Protein AF-A0A382BBK4-F1 (afdb_monomer)

Nearest PDB structures (foldseek):
  7rye-assembly1_X  TM=3.129E-01  e=9.972E+00  Salmonella enterica subsp. enterica serovar Typhimurium

Solvent-accessible surface area (backbone atoms only — not comparable to full-atom values): 6449 Å² total; per-residue (Å²): 143,84,85,86,85,84,90,88,81,86,85,77,73,83,71,76,74,76,75,78,68,91,64,95,55,94,79,79,86,85,86,85,82,79,89,79,85,81,61,59,67,55,49,48,25,51,55,74,44,69,64,53,45,71,78,24,82,89,69,55,69,53,64,89,66,26,52,71,77,52,99,54,35,20,34,30,53,92,49,51,87,51,47,68,38,41,78,68,68,76,43,86,132

Secondary structure (DSSP, 8-state):
--------------------------------PPPS---HHHHEE-TT-HHHHHH-TTTPPPTTTS-BSSSS-EE-GGGGGGHHHHHTTS---

Foldseek 3Di:
DDDDDDDDDDDDPPPPPPPPDPPVDPDDDDDDDDPDDDPVCLAKPQQPDPVQC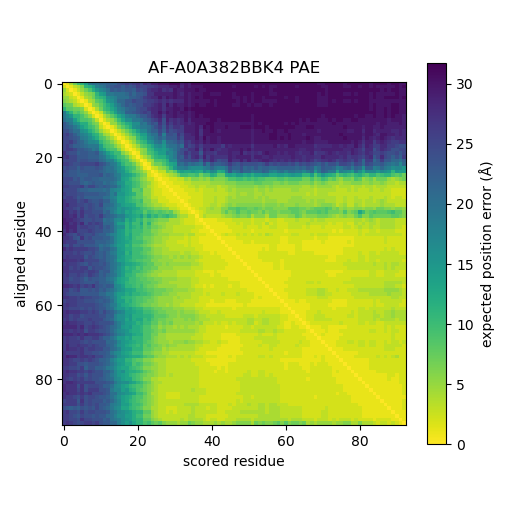VVCVPRHDHPVQFDDLDPGITGHNVCVVCVVCSVVVVDDD

Radius of gyration: 25.36 Å; Cα contacts (8 Å, |Δi|>4): 64; chains: 1; bounding box: 38×27×89 Å

Organism: NCBI:txid408172

Sequence (93 aa):
VGAQIPNMLFGIPKRRSFRWSSIDSDRIVVLVKLNGGNDGLNTIVPFQETQYYQQRPTLALTADETPKLTDTAAMHPAMTPLLPYYEQQKMSI

pLDDT: mean 84.58, std 17.82, range [42.31, 98.0]

Structure (mmCIF, N/CA/C/O backbone):
data_AF-A0A382BBK4-F1
#
_entry.id   AF-A0A382BBK4-F1
#
loop_
_atom_site.group_PDB
_atom_site.id
_atom_site.type_symbol
_atom_site.label_atom_id
_atom_site.label_alt_id
_atom_site.label_comp_id
_atom_site.label_asym_id
_atom_site.label_entity_id
_atom_site.label_seq_id
_atom_site.pdbx_PDB_ins_code
_atom_site.Cartn_x
_atom_site.Cartn_y
_atom_site.Cartn_z
_atom_site.occupancy
_atom_site.B_iso_or_equiv
_atom_site.auth_seq_id
_atom_site.auth_comp_id
_atom_site.auth_asym_id
_atom_site.auth_atom_id
_atom_site.pdbx_PDB_model_num
ATOM 1 N N . VAL A 1 1 ? 8.874 14.391 -73.234 1.00 42.31 1 VAL A N 1
ATOM 2 C CA . VAL A 1 1 ? 8.355 13.260 -72.433 1.00 42.31 1 VAL A CA 1
ATOM 3 C C . VAL A 1 1 ? 8.404 13.683 -70.979 1.00 42.31 1 VAL A C 1
ATOM 5 O O . VAL A 1 1 ? 9.452 13.617 -70.357 1.00 42.31 1 VAL A O 1
ATOM 8 N N . GLY A 1 2 ? 7.314 14.276 -70.504 1.00 50.94 2 GLY A N 1
ATOM 9 C CA . GLY A 1 2 ? 7.145 14.712 -69.125 1.00 50.94 2 GLY A CA 1
ATOM 10 C C . GLY A 1 2 ? 5.936 13.986 -68.562 1.00 50.94 2 GLY A C 1
ATOM 11 O O . GLY A 1 2 ? 4.898 13.944 -69.216 1.00 50.94 2 GLY A O 1
ATOM 12 N N . ALA A 1 3 ? 6.087 13.394 -67.386 1.00 47.75 3 ALA A N 1
ATOM 13 C CA . ALA A 1 3 ? 4.979 12.831 -66.637 1.00 47.75 3 ALA A CA 1
ATOM 14 C C . ALA A 1 3 ? 5.009 13.444 -65.234 1.00 47.75 3 ALA A C 1
ATOM 16 O O . ALA A 1 3 ? 5.811 13.060 -64.388 1.00 47.75 3 ALA A O 1
ATOM 17 N N . GLN A 1 4 ? 4.157 14.447 -65.028 1.00 57.56 4 GLN A N 1
ATOM 18 C CA . GLN A 1 4 ? 3.642 14.823 -63.713 1.00 57.56 4 GLN A CA 1
ATOM 19 C C . GLN A 1 4 ? 2.380 14.006 -63.450 1.00 57.56 4 GLN A C 1
ATOM 21 O O . GLN A 1 4 ? 1.543 13.968 -64.344 1.00 57.56 4 GLN A O 1
ATOM 26 N N . ILE A 1 5 ? 2.185 13.489 -62.230 1.00 56.53 5 ILE A N 1
ATOM 27 C CA . ILE A 1 5 ? 0.864 13.349 -61.579 1.00 56.53 5 ILE A CA 1
ATOM 28 C C . ILE A 1 5 ? 1.079 13.356 -60.030 1.00 56.53 5 ILE A C 1
ATOM 30 O O . ILE A 1 5 ? 2.179 13.018 -59.596 1.00 56.53 5 ILE A O 1
ATOM 34 N N . PRO A 1 6 ? 0.100 13.698 -59.163 1.00 43.25 6 PRO A N 1
ATOM 35 C CA . PRO A 1 6 ? -0.308 15.054 -58.773 1.00 43.25 6 PRO A CA 1
ATOM 36 C C . PRO A 1 6 ? -0.379 15.260 -57.235 1.00 43.25 6 PRO A C 1
ATOM 38 O O . PRO A 1 6 ? -0.269 14.331 -56.438 1.00 43.25 6 PRO A O 1
ATOM 41 N N . ASN A 1 7 ? -0.649 16.501 -56.821 1.00 50.94 7 ASN A N 1
ATOM 42 C CA . ASN A 1 7 ? -1.054 16.849 -55.457 1.00 50.94 7 ASN A CA 1
ATOM 43 C C . ASN A 1 7 ? -2.527 16.460 -55.188 1.00 50.94 7 ASN A C 1
ATOM 45 O O . ASN A 1 7 ? -3.373 16.681 -56.050 1.00 50.94 7 ASN A O 1
ATOM 49 N N . MET A 1 8 ? -2.797 16.042 -53.941 1.00 49.66 8 MET A N 1
ATOM 50 C CA . MET A 1 8 ? -4.089 15.900 -53.229 1.00 49.66 8 MET A CA 1
ATOM 51 C C . MET A 1 8 ? -4.724 14.500 -53.124 1.00 49.66 8 MET A C 1
ATOM 53 O O . MET A 1 8 ? -5.383 14.016 -54.037 1.00 49.66 8 MET A O 1
ATOM 57 N N . LEU A 1 9 ? -4.700 13.958 -51.897 1.00 43.50 9 LEU A N 1
ATOM 58 C CA . LEU A 1 9 ? -5.865 13.290 -51.315 1.00 43.50 9 LEU A CA 1
ATOM 59 C C . LEU A 1 9 ? -6.046 13.744 -49.857 1.00 43.50 9 LEU A C 1
ATOM 61 O O . LEU A 1 9 ? -5.100 13.818 -49.074 1.00 43.50 9 LEU A O 1
ATOM 65 N N . PHE A 1 10 ? -7.284 14.112 -49.552 1.00 52.66 10 PHE A N 1
ATOM 66 C CA . PHE A 1 10 ? -7.804 14.640 -48.299 1.00 52.66 10 PHE A CA 1
ATOM 67 C C . PHE A 1 10 ? -7.441 13.800 -47.056 1.00 52.66 10 PHE A C 1
ATOM 69 O O . PHE A 1 10 ? -7.554 12.579 -47.061 1.00 52.66 10 PHE A O 1
ATOM 76 N N . GLY A 1 11 ? -7.164 14.481 -45.937 1.00 53.03 11 GLY A N 1
ATOM 77 C CA . GLY A 1 11 ? -7.743 14.070 -44.652 1.00 53.03 11 GLY A CA 1
ATOM 78 C C . GLY A 1 11 ? -7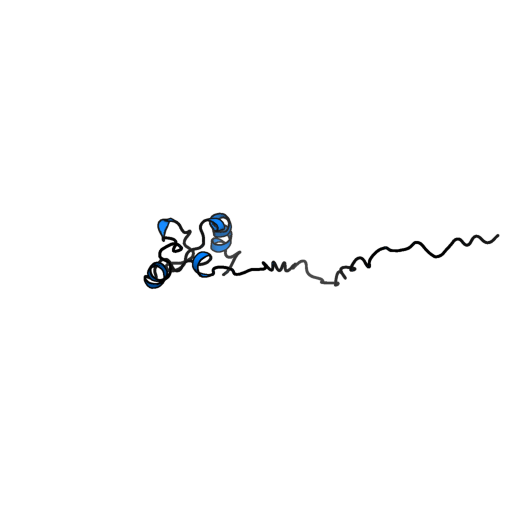.055 12.974 -43.835 1.00 53.03 11 GLY A C 1
ATOM 79 O O . GLY A 1 11 ? -7.749 12.246 -43.132 1.00 53.03 11 GLY A O 1
ATOM 80 N N . ILE A 1 12 ? -5.724 12.873 -43.824 1.00 56.25 12 ILE A N 1
ATOM 81 C CA . ILE A 1 12 ? -5.050 12.095 -42.770 1.00 56.25 12 ILE A CA 1
ATOM 82 C C . ILE A 1 12 ? -4.844 13.033 -41.568 1.00 56.25 12 ILE A C 1
ATOM 84 O O . ILE A 1 12 ? -4.099 14.012 -41.698 1.00 56.25 12 ILE A O 1
ATOM 88 N N . PRO A 1 13 ? -5.490 12.805 -40.405 1.00 49.12 13 PRO A N 1
ATOM 89 C CA . PRO A 1 13 ? -5.254 13.634 -39.230 1.00 49.12 13 PRO A CA 1
ATOM 90 C C . PRO A 1 13 ? -3.767 13.555 -38.908 1.00 49.12 13 PRO A C 1
ATOM 92 O O . PRO A 1 13 ? -3.185 12.476 -39.020 1.00 49.12 13 PRO A O 1
ATOM 95 N N . LYS A 1 14 ? -3.150 14.688 -38.539 1.00 55.97 14 LYS A N 1
ATOM 96 C CA . LYS A 1 14 ? -1.763 14.758 -38.061 1.00 55.97 14 LYS A CA 1
ATOM 97 C 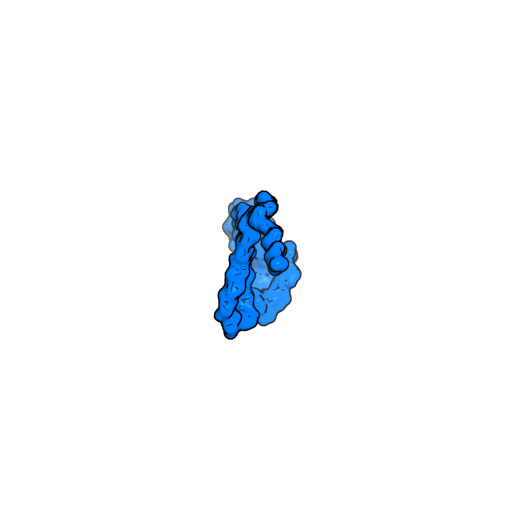C . LYS A 1 14 ? -1.528 13.590 -37.098 1.00 55.97 14 LYS A C 1
ATOM 99 O O . LYS A 1 14 ? -1.869 13.697 -35.920 1.00 55.97 14 LYS A O 1
ATOM 104 N N . ARG A 1 15 ? -0.953 12.474 -37.576 1.00 58.78 15 ARG A N 1
ATOM 105 C CA . ARG A 1 15 ? -0.345 11.478 -36.696 1.00 58.78 15 ARG A CA 1
ATOM 106 C C . ARG A 1 15 ? 0.663 12.308 -35.940 1.00 58.78 15 ARG A C 1
ATOM 108 O O . ARG A 1 15 ? 1.594 12.826 -36.553 1.00 58.78 15 ARG A O 1
ATOM 115 N N . ARG A 1 16 ? 0.398 12.538 -34.651 1.00 61.03 16 ARG A N 1
ATOM 116 C CA . ARG A 1 16 ? 1.366 13.111 -33.723 1.00 61.03 16 ARG A CA 1
ATOM 117 C C . ARG A 1 16 ? 2.634 12.310 -33.963 1.00 61.03 16 ARG A C 1
ATOM 119 O O . ARG A 1 16 ? 2.701 11.143 -33.588 1.00 61.03 16 ARG A O 1
ATOM 126 N N . SER A 1 17 ? 3.581 12.899 -34.682 1.00 57.94 17 SER A N 1
ATOM 127 C CA . SER A 1 17 ? 4.908 12.341 -34.803 1.00 57.94 17 SER A CA 1
ATOM 128 C C . SER A 1 17 ? 5.419 12.336 -33.376 1.00 57.94 17 SER A C 1
ATOM 130 O O . SER A 1 17 ? 5.683 13.400 -32.809 1.00 57.94 17 SER A O 1
ATOM 132 N N . PHE A 1 18 ? 5.458 11.158 -32.766 1.00 62.81 18 PHE A N 1
ATOM 133 C CA . PHE A 1 18 ? 6.270 10.948 -31.589 1.00 62.81 18 PHE A CA 1
ATOM 134 C C . PHE A 1 18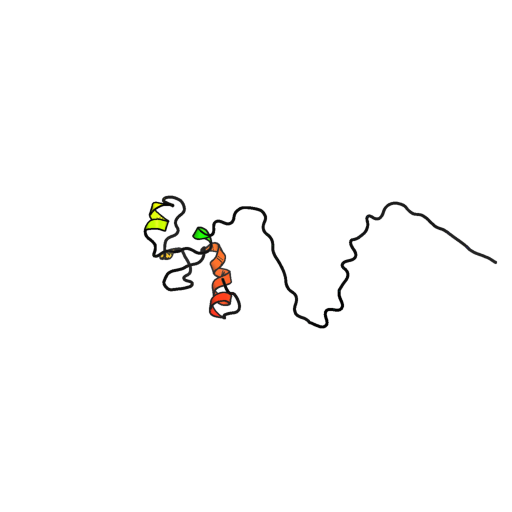 ? 7.683 11.283 -32.063 1.00 62.81 18 PHE A C 1
ATOM 136 O O . PHE A 1 18 ? 8.278 10.541 -32.844 1.00 62.81 18 PHE A O 1
ATOM 143 N N . ARG A 1 19 ? 8.159 12.489 -31.739 1.00 59.75 19 ARG A N 1
ATOM 144 C CA . ARG A 1 19 ? 9.563 12.826 -31.924 1.00 59.75 19 ARG A CA 1
ATOM 145 C C . ARG A 1 19 ? 10.287 11.915 -30.952 1.00 59.75 19 ARG A C 1
ATOM 147 O O . ARG A 1 19 ? 10.292 12.188 -29.757 1.00 59.75 19 ARG A O 1
ATOM 154 N N . TRP A 1 20 ? 10.832 10.821 -31.470 1.00 59.09 20 TRP A N 1
ATOM 155 C CA . TRP A 1 20 ? 11.903 10.100 -30.810 1.00 59.09 20 TRP A CA 1
ATOM 156 C C . TRP A 1 20 ? 13.032 11.115 -30.667 1.00 59.09 20 TRP A C 1
ATOM 158 O O . TRP A 1 20 ? 13.717 11.455 -31.627 1.00 59.09 20 TRP A O 1
ATOM 168 N N . SER A 1 21 ? 13.112 11.740 -29.500 1.00 62.75 21 SER A N 1
ATOM 169 C CA . SER A 1 21 ? 14.314 12.441 -29.086 1.00 62.75 21 SER A CA 1
ATOM 170 C C . SER A 1 21 ? 15.472 11.458 -29.182 1.00 62.75 21 SER A C 1
ATOM 172 O O . SER A 1 21 ? 15.312 10.304 -28.787 1.00 62.75 21 SER A O 1
ATOM 174 N N . SER A 1 22 ? 16.621 11.918 -29.666 1.00 64.31 22 SER A N 1
ATOM 175 C CA . SER A 1 22 ? 17.901 11.215 -29.582 1.00 64.31 22 SER A CA 1
ATOM 176 C C . SER A 1 22 ? 18.335 11.117 -28.111 1.00 64.31 22 SER A C 1
ATOM 178 O O . SER A 1 22 ? 19.257 11.798 -27.676 1.00 64.31 22 SER A O 1
ATOM 180 N N . ILE A 1 23 ? 17.588 10.369 -27.300 1.00 65.31 23 ILE A N 1
ATOM 181 C CA . ILE A 1 23 ? 17.986 10.009 -25.945 1.00 65.31 23 ILE A CA 1
ATOM 182 C C . ILE A 1 23 ? 18.979 8.870 -26.125 1.00 65.31 23 ILE A C 1
ATOM 184 O O . ILE A 1 23 ? 18.590 7.762 -26.480 1.00 65.31 23 ILE A O 1
ATOM 188 N N . ASP A 1 24 ? 20.258 9.161 -25.909 1.00 71.69 24 ASP A N 1
ATOM 189 C CA . ASP A 1 24 ? 21.356 8.187 -25.945 1.00 71.69 24 ASP A CA 1
ATOM 190 C C . ASP A 1 24 ? 21.384 7.354 -24.647 1.00 71.69 24 ASP A C 1
ATOM 192 O O . ASP A 1 24 ? 22.379 7.257 -23.933 1.00 71.69 24 ASP A O 1
ATOM 196 N N . SER A 1 25 ? 20.211 6.867 -24.239 1.00 76.88 25 SER A N 1
ATOM 197 C CA . SER A 1 25 ? 20.021 6.116 -23.007 1.00 76.88 25 SER A CA 1
ATOM 198 C C . SER A 1 25 ? 18.870 5.134 -23.151 1.00 76.88 25 SER A C 1
ATOM 200 O O . SER A 1 25 ? 17.740 5.526 -23.432 1.00 76.88 25 SER A O 1
ATOM 202 N N . ASP A 1 26 ? 19.134 3.874 -22.817 1.00 83.25 26 ASP A N 1
ATOM 203 C CA . ASP A 1 26 ? 18.114 2.823 -22.718 1.00 83.25 26 ASP A CA 1
ATOM 204 C C . ASP A 1 26 ? 17.188 2.996 -21.492 1.00 83.25 26 ASP A C 1
ATOM 206 O O . ASP A 1 26 ? 16.358 2.138 -21.186 1.00 83.25 26 ASP A O 1
ATOM 210 N N . ARG A 1 27 ? 17.312 4.105 -20.747 1.00 84.81 27 ARG A N 1
ATOM 211 C CA . ARG A 1 27 ? 16.476 4.411 -19.581 1.00 84.81 27 ARG A CA 1
ATOM 212 C C . ARG A 1 27 ? 15.149 5.013 -20.025 1.00 84.81 27 ARG A C 1
ATOM 214 O O . ARG A 1 27 ? 15.041 6.207 -20.293 1.00 84.81 27 ARG A O 1
ATOM 221 N N . ILE A 1 28 ? 14.116 4.180 -20.037 1.00 86.62 28 ILE A N 1
ATOM 222 C CA . ILE A 1 28 ? 12.745 4.588 -20.343 1.00 86.62 28 ILE A CA 1
ATOM 223 C C . ILE A 1 28 ? 12.001 4.874 -19.034 1.00 86.62 28 ILE A C 1
ATOM 225 O O . ILE A 1 28 ? 11.909 4.010 -18.165 1.00 86.62 28 ILE A O 1
ATOM 229 N N . VAL A 1 29 ? 11.430 6.074 -18.905 1.00 91.06 29 VAL A N 1
ATOM 230 C CA . VAL A 1 29 ? 10.508 6.414 -17.811 1.00 91.06 29 VAL A CA 1
ATOM 231 C C . VAL A 1 29 ? 9.077 6.227 -18.299 1.00 91.06 29 VAL A C 1
ATOM 233 O O . VAL A 1 29 ? 8.645 6.885 -19.246 1.00 91.06 29 VAL A O 1
ATOM 236 N N . VAL A 1 30 ? 8.327 5.352 -17.632 1.00 92.06 30 VAL A N 1
ATOM 237 C CA . VAL A 1 30 ? 6.896 5.158 -17.882 1.00 92.06 30 VAL A CA 1
ATOM 238 C C . VAL A 1 30 ? 6.112 5.828 -16.759 1.00 92.06 30 VAL A C 1
ATOM 240 O O . VAL A 1 30 ? 6.182 5.403 -15.610 1.00 92.06 30 VAL A O 1
ATOM 243 N N . LEU A 1 31 ? 5.353 6.875 -17.091 1.00 94.12 31 LEU A N 1
ATOM 244 C CA . LEU A 1 31 ? 4.434 7.532 -16.163 1.00 94.12 31 LEU A CA 1
ATOM 245 C C . LEU A 1 31 ? 3.010 7.023 -16.397 1.00 94.12 31 LEU A C 1
ATOM 247 O O . LEU A 1 31 ? 2.421 7.282 -17.447 1.00 94.12 31 LEU A O 1
ATOM 251 N N . VAL A 1 32 ? 2.437 6.354 -15.397 1.00 91.94 32 VAL A N 1
ATOM 252 C CA . VAL A 1 32 ? 1.026 5.950 -15.403 1.00 91.94 32 VAL A CA 1
ATOM 253 C C . VAL A 1 32 ? 0.228 6.936 -14.554 1.00 91.94 32 VAL A C 1
ATOM 255 O O . VAL A 1 32 ? 0.365 6.972 -13.336 1.00 91.94 32 VAL A O 1
ATOM 258 N N . LYS A 1 33 ? -0.620 7.745 -15.198 1.00 93.50 33 LYS A N 1
ATOM 259 C CA . LYS A 1 33 ? -1.589 8.606 -14.511 1.00 93.50 33 LYS A CA 1
ATOM 260 C C . LYS A 1 33 ? -2.951 7.924 -14.507 1.00 93.50 33 LYS A C 1
ATOM 262 O O . LYS A 1 33 ? -3.549 7.737 -15.565 1.00 93.50 33 LYS A O 1
ATOM 267 N N . LEU A 1 34 ? -3.459 7.627 -13.320 1.00 91.06 34 LEU A N 1
ATOM 268 C CA . LEU A 1 34 ? -4.832 7.172 -13.133 1.00 91.06 34 LEU A CA 1
ATOM 269 C C . LEU A 1 34 ? -5.717 8.387 -12.831 1.00 91.06 34 LEU A C 1
ATOM 271 O O . LEU A 1 34 ? -5.363 9.227 -12.006 1.00 91.06 34 LEU A O 1
ATOM 275 N N . ASN A 1 35 ? -6.845 8.513 -13.530 1.00 91.19 35 ASN A N 1
ATOM 276 C CA . ASN A 1 35 ? -7.827 9.557 -13.240 1.00 91.19 35 ASN A CA 1
ATOM 277 C C . ASN A 1 35 ? -8.780 9.051 -12.151 1.00 91.19 35 ASN A C 1
ATOM 279 O O . ASN A 1 35 ? -9.350 7.974 -12.296 1.00 91.19 35 ASN A O 1
ATOM 283 N N . GLY A 1 36 ? -8.969 9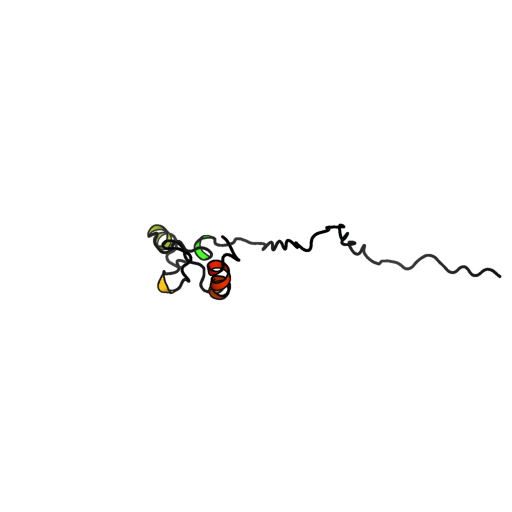.833 -11.090 1.00 90.50 36 GLY A N 1
ATOM 284 C CA . GLY A 1 36 ? -9.822 9.476 -9.955 1.00 90.50 36 GLY A CA 1
ATOM 285 C C . GLY A 1 36 ? -9.147 9.775 -8.620 1.00 90.50 36 GLY A C 1
ATOM 286 O O . GLY A 1 36 ? -8.073 10.375 -8.583 1.00 90.50 36 GLY A O 1
ATOM 287 N N . GLY A 1 37 ? -9.791 9.369 -7.527 1.00 89.88 37 GLY A N 1
ATOM 288 C CA . GLY A 1 37 ? -9.228 9.452 -6.183 1.00 89.88 37 GLY A CA 1
ATOM 289 C C . GLY A 1 37 ? -8.659 8.102 -5.771 1.00 89.88 37 GLY A C 1
ATOM 290 O O . GLY A 1 37 ? -9.409 7.132 -5.688 1.00 89.88 37 GLY A O 1
ATOM 291 N N . ASN A 1 38 ? -7.352 8.037 -5.520 1.00 91.62 38 ASN A N 1
ATOM 292 C CA . ASN A 1 38 ? -6.793 6.891 -4.818 1.00 91.62 38 ASN A CA 1
ATOM 293 C C . ASN A 1 38 ? -7.096 7.021 -3.321 1.00 91.62 38 ASN A C 1
ATOM 295 O O . ASN A 1 38 ? -6.893 8.088 -2.740 1.00 91.62 38 ASN A O 1
ATOM 299 N N . ASP A 1 39 ? -7.529 5.935 -2.694 1.00 93.94 39 ASP A N 1
ATOM 300 C CA . ASP A 1 39 ? -7.633 5.859 -1.244 1.00 93.94 39 ASP A CA 1
ATOM 301 C C . ASP A 1 39 ? -6.277 5.444 -0.667 1.00 93.94 39 ASP A C 1
ATOM 303 O O . ASP A 1 39 ? -5.924 4.262 -0.611 1.00 93.94 39 ASP A O 1
ATOM 307 N N . GLY A 1 40 ? -5.485 6.444 -0.277 1.00 94.06 40 GLY A N 1
ATOM 308 C CA . GLY A 1 40 ? -4.123 6.234 0.209 1.00 94.06 40 GLY A CA 1
ATOM 309 C C . GLY A 1 40 ? -4.057 5.290 1.409 1.00 94.06 40 GLY A C 1
ATOM 310 O O . GLY A 1 40 ? -3.186 4.430 1.435 1.00 94.06 40 GLY A O 1
ATOM 311 N N . LEU A 1 41 ? -5.023 5.373 2.332 1.00 95.75 41 LEU A N 1
ATOM 312 C CA . LEU A 1 41 ? -5.063 4.543 3.544 1.00 95.75 41 LEU A CA 1
ATOM 313 C C . LEU A 1 41 ? -5.527 3.1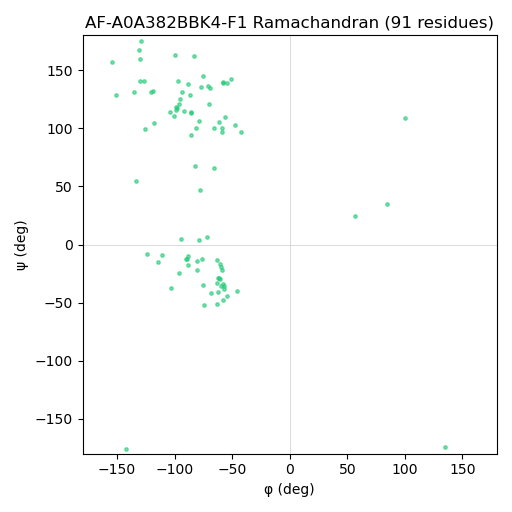01 3.287 1.00 95.75 41 LEU A C 1
ATOM 315 O O . LEU A 1 41 ? -5.429 2.251 4.169 1.00 95.75 41 LEU A O 1
ATOM 319 N N . ASN A 1 42 ? -6.065 2.827 2.099 1.00 94.50 42 ASN A N 1
ATOM 320 C CA . ASN A 1 42 ? -6.349 1.469 1.648 1.00 94.50 42 ASN A CA 1
ATOM 321 C C . ASN A 1 42 ? -5.205 0.924 0.778 1.00 94.50 42 ASN A C 1
ATOM 323 O O . ASN A 1 42 ? -5.001 -0.279 0.716 1.00 94.50 42 ASN A O 1
ATOM 327 N N . THR A 1 43 ? -4.423 1.804 0.138 1.00 95.69 43 THR A N 1
ATOM 328 C CA . THR A 1 43 ? -3.214 1.433 -0.619 1.00 95.69 43 THR A CA 1
ATOM 329 C C . THR A 1 43 ? -2.058 1.082 0.316 1.00 95.69 43 THR A C 1
ATOM 331 O O . THR A 1 43 ? -1.463 0.016 0.177 1.00 95.69 43 THR A O 1
ATOM 334 N N . ILE A 1 44 ? -1.762 1.983 1.258 1.00 96.81 44 ILE A N 1
ATOM 335 C CA . ILE A 1 44 ? -0.768 1.844 2.321 1.00 96.81 44 ILE A CA 1
ATOM 336 C C . ILE A 1 44 ? -1.527 1.910 3.645 1.00 96.81 44 ILE A C 1
ATOM 338 O O . ILE A 1 44 ? -2.006 2.964 4.058 1.00 96.81 44 ILE A O 1
ATOM 342 N N . VAL A 1 45 ? -1.681 0.750 4.267 1.00 97.81 45 VAL A N 1
ATOM 343 C CA . VAL A 1 45 ? -2.535 0.507 5.425 1.00 97.81 45 VAL A CA 1
ATOM 344 C C . VAL A 1 45 ? -1.723 0.692 6.710 1.00 97.81 45 VAL A C 1
ATOM 346 O O . VAL A 1 45 ? -0.812 -0.105 6.960 1.00 97.81 45 VAL A O 1
ATOM 349 N N . PRO A 1 46 ? -2.039 1.689 7.557 1.00 97.44 46 PRO A N 1
ATOM 350 C CA . PRO A 1 46 ? -1.396 1.879 8.856 1.00 97.44 46 PRO A CA 1
ATOM 351 C C . PRO A 1 46 ? -2.033 0.957 9.907 1.00 97.44 46 PRO A C 1
ATOM 353 O O . PRO A 1 46 ? -2.735 1.392 10.818 1.00 97.44 46 PRO A O 1
ATOM 356 N N . PHE A 1 47 ? -1.831 -0.353 9.762 1.00 96.38 47 PHE A N 1
ATOM 357 C CA . PHE A 1 47 ? -2.588 -1.378 10.493 1.00 96.38 47 PHE A CA 1
ATOM 358 C C . PHE A 1 47 ? -2.402 -1.354 12.022 1.00 96.38 47 PHE A C 1
ATOM 360 O O . PHE A 1 47 ? -3.170 -2.005 12.730 1.00 96.38 47 PHE A O 1
ATOM 367 N N . GLN A 1 48 ? -1.405 -0.633 12.546 1.00 96.12 48 GLN A N 1
ATOM 368 C CA . GLN A 1 48 ? -1.210 -0.453 13.990 1.00 96.12 48 GLN A CA 1
ATOM 369 C C . GLN A 1 48 ? -1.959 0.757 14.574 1.00 96.12 48 GLN A C 1
ATOM 371 O O . GLN A 1 48 ? -2.056 0.889 15.794 1.00 96.12 48 GLN A O 1
ATOM 376 N N . GLU A 1 49 ? -2.486 1.657 13.744 1.00 97.25 49 GLU A N 1
ATOM 377 C CA . GLU A 1 49 ? -3.098 2.893 14.224 1.00 97.25 49 GLU A CA 1
ATOM 378 C C . GLU A 1 49 ? -4.568 2.684 14.602 1.00 97.25 49 GLU A C 1
ATOM 380 O O . GLU A 1 49 ? -5.432 2.493 13.752 1.00 97.25 49 GLU A O 1
ATOM 385 N N . THR A 1 50 ? -4.905 2.806 15.887 1.00 97.25 50 THR A N 1
ATOM 386 C CA . THR A 1 50 ? -6.299 2.677 16.356 1.00 97.25 50 THR A CA 1
ATOM 387 C C . THR A 1 50 ? -7.248 3.663 15.664 1.00 97.25 50 THR A C 1
ATOM 389 O O . THR A 1 50 ? -8.395 3.326 15.366 1.00 97.25 50 THR A O 1
ATOM 392 N N . GLN A 1 51 ? -6.773 4.877 15.371 1.00 9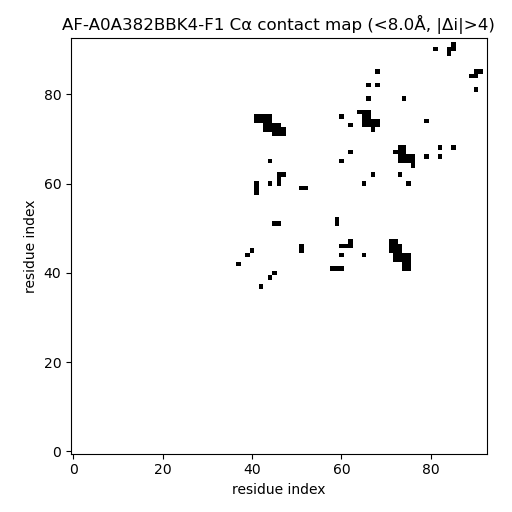7.94 51 GLN A N 1
ATOM 393 C CA . GLN A 1 51 ? -7.564 5.912 14.704 1.00 97.94 51 GLN A CA 1
ATOM 394 C C . GLN A 1 51 ? -7.991 5.498 13.287 1.00 97.94 51 GLN A C 1
ATOM 396 O O . GLN A 1 51 ? -9.101 5.837 12.876 1.00 97.94 51 GLN A O 1
ATOM 401 N N . TYR A 1 52 ? -7.167 4.724 12.571 1.00 97.50 52 TYR A N 1
ATOM 402 C CA . TYR A 1 52 ? -7.496 4.205 11.242 1.00 97.50 52 TYR A CA 1
ATOM 403 C C . TYR A 1 52 ? -8.785 3.378 11.279 1.00 97.50 52 TYR A C 1
ATOM 405 O O . TYR A 1 52 ? -9.708 3.645 10.513 1.00 97.50 52 TYR A O 1
ATOM 413 N N . TYR A 1 53 ? -8.900 2.456 12.236 1.00 97.69 53 TYR A N 1
ATOM 414 C CA . TYR A 1 53 ? -10.094 1.624 12.404 1.00 97.69 53 TYR A CA 1
ATOM 415 C C . TYR A 1 53 ? -11.312 2.431 12.870 1.00 97.69 53 TYR A C 1
ATOM 417 O O . TYR A 1 53 ? -12.411 2.246 12.350 1.00 97.69 53 TYR A O 1
ATOM 425 N N . GLN A 1 54 ? -11.124 3.367 13.809 1.00 98.00 54 GLN A N 1
ATOM 426 C CA . GLN A 1 54 ? -12.210 4.215 14.323 1.00 98.00 54 GLN A CA 1
ATOM 427 C C . GLN A 1 54 ? -12.825 5.103 13.238 1.00 98.00 54 GLN A C 1
ATOM 429 O O . GLN A 1 54 ? -14.040 5.279 13.188 1.00 98.00 54 GLN A O 1
ATOM 434 N N . GLN A 1 55 ? -11.987 5.668 12.370 1.00 97.62 55 GLN A N 1
ATOM 435 C CA . GLN A 1 55 ? -12.431 6.551 11.295 1.00 97.62 55 GLN A CA 1
ATOM 436 C C . GLN A 1 55 ? -12.959 5.785 10.078 1.00 97.62 55 GLN A C 1
ATOM 438 O O . GLN A 1 55 ? -13.594 6.384 9.210 1.00 97.62 55 GLN A O 1
ATOM 443 N N . ARG A 1 56 ? -12.699 4.474 9.992 1.00 96.69 56 ARG A N 1
ATOM 444 C CA . ARG A 1 56 ? -13.006 3.650 8.816 1.00 96.69 56 ARG A CA 1
ATOM 445 C C . ARG A 1 56 ? -13.697 2.334 9.196 1.00 96.69 56 ARG A C 1
ATOM 447 O O . ARG A 1 56 ? -13.256 1.274 8.758 1.00 96.69 56 ARG A O 1
ATOM 454 N N . PRO A 1 57 ? -14.820 2.376 9.934 1.00 96.25 57 PRO A N 1
ATOM 455 C CA . PRO A 1 57 ? -15.462 1.182 10.490 1.00 96.25 57 PRO A CA 1
ATOM 456 C C . PRO A 1 57 ? -15.893 0.143 9.441 1.00 96.25 57 PRO A C 1
ATOM 458 O O . PRO A 1 57 ? -16.061 -1.023 9.775 1.00 96.25 57 PRO A O 1
ATOM 461 N N . THR A 1 58 ? -16.077 0.549 8.182 1.00 96.75 58 THR A N 1
ATOM 462 C CA . THR A 1 58 ? -16.468 -0.333 7.068 1.00 96.75 58 THR A CA 1
ATOM 463 C C . THR A 1 58 ? -15.373 -0.541 6.020 1.00 96.75 58 THR A C 1
ATOM 465 O O . THR A 1 58 ? -15.557 -1.349 5.116 1.00 96.75 58 THR A O 1
ATOM 468 N N . LEU A 1 59 ? -14.268 0.208 6.096 1.00 96.12 59 LEU A N 1
ATOM 469 C CA . LEU A 1 59 ? -13.232 0.253 5.054 1.00 96.12 59 LEU A CA 1
ATOM 470 C C . LEU A 1 59 ? -11.833 -0.097 5.567 1.00 96.12 59 LEU A C 1
ATOM 472 O O . LEU A 1 59 ? -10.899 -0.128 4.769 1.00 96.12 59 LEU A O 1
ATOM 476 N N . ALA A 1 60 ? -11.650 -0.236 6.878 1.00 97.31 60 ALA A N 1
ATOM 477 C CA . ALA A 1 60 ? -10.364 -0.585 7.453 1.00 97.31 60 ALA A CA 1
ATOM 478 C C . ALA A 1 60 ? -10.010 -2.041 7.135 1.00 97.31 60 ALA A C 1
ATOM 480 O O . ALA A 1 60 ? -10.851 -2.927 7.275 1.00 97.31 60 ALA A O 1
ATOM 481 N N . LEU A 1 61 ? -8.757 -2.269 6.746 1.00 97.50 61 LEU A N 1
ATOM 482 C CA . LEU A 1 61 ? -8.186 -3.600 6.580 1.00 97.50 61 LEU A CA 1
ATOM 483 C C . LEU A 1 61 ? -7.400 -3.995 7.826 1.00 97.50 61 LEU A C 1
ATOM 485 O O . LEU A 1 61 ? -6.706 -3.166 8.420 1.00 97.50 61 LEU A O 1
ATOM 489 N N . THR A 1 62 ? -7.497 -5.259 8.219 1.00 95.25 62 THR A N 1
ATOM 490 C CA . THR A 1 62 ? -6.767 -5.783 9.376 1.00 95.25 62 THR A CA 1
ATOM 491 C C . THR A 1 62 ? -5.334 -6.182 9.013 1.00 95.25 62 THR A C 1
ATOM 493 O O . THR A 1 62 ? -4.980 -6.382 7.847 1.00 95.25 62 THR A O 1
ATOM 496 N N . ALA A 1 63 ? -4.483 -6.323 10.030 1.00 93.19 63 ALA A N 1
ATOM 497 C CA . ALA A 1 63 ? -3.091 -6.735 9.848 1.00 93.19 63 ALA A CA 1
ATOM 498 C C . ALA A 1 63 ? -2.944 -8.133 9.213 1.00 93.19 63 ALA A C 1
ATOM 500 O O . ALA A 1 63 ? -1.953 -8.385 8.535 1.00 93.19 63 ALA A O 1
ATOM 501 N N . ASP A 1 64 ? -3.916 -9.025 9.423 1.00 94.31 64 ASP A N 1
ATOM 502 C CA . ASP A 1 64 ? -3.881 -10.400 8.905 1.00 94.31 64 ASP A CA 1
ATOM 503 C C . ASP A 1 64 ? -4.299 -10.481 7.428 1.00 94.31 64 ASP A C 1
ATOM 505 O O . ASP A 1 64 ? -3.929 -11.413 6.716 1.00 94.31 64 ASP A O 1
ATOM 509 N N . GLU A 1 65 ? -5.044 -9.486 6.944 1.00 93.25 65 GLU A N 1
ATOM 510 C CA . GLU A 1 65 ? -5.518 -9.401 5.557 1.00 93.25 65 GLU A CA 1
ATOM 511 C C . GLU A 1 65 ? -4.519 -8.693 4.633 1.00 93.25 65 GLU A C 1
ATOM 513 O O . GLU A 1 65 ? -4.704 -8.680 3.415 1.00 93.25 65 GLU A O 1
ATOM 518 N N . THR A 1 66 ? -3.479 -8.068 5.189 1.00 95.50 66 THR A N 1
ATOM 519 C CA . THR A 1 66 ? -2.611 -7.136 4.462 1.00 95.50 66 THR A CA 1
ATOM 520 C C . THR A 1 66 ? -1.156 -7.621 4.428 1.00 95.50 66 THR A C 1
ATOM 522 O O . THR A 1 66 ? -0.599 -7.998 5.460 1.00 95.50 66 THR A O 1
ATOM 525 N N . PRO A 1 67 ? -0.480 -7.616 3.260 1.00 95.75 67 PRO A N 1
ATOM 526 C CA . PRO A 1 67 ? 0.940 -7.939 3.194 1.00 95.75 67 PRO A CA 1
ATOM 527 C C . PRO A 1 67 ? 1.763 -6.822 3.839 1.00 95.75 67 PRO A C 1
ATOM 529 O O . PRO A 1 67 ? 1.699 -5.666 3.413 1.00 95.75 67 PRO A O 1
ATOM 532 N N . LYS A 1 68 ? 2.536 -7.158 4.873 1.00 95.38 68 LYS A N 1
ATOM 533 C CA . LYS A 1 68 ? 3.337 -6.182 5.622 1.00 95.38 68 LYS A CA 1
ATOM 534 C C . LYS A 1 68 ? 4.492 -5.650 4.776 1.00 95.38 68 LYS A C 1
ATOM 536 O O . LYS A 1 68 ? 5.209 -6.414 4.140 1.00 95.38 68 LYS A O 1
ATOM 541 N N . LEU A 1 69 ? 4.676 -4.333 4.811 1.00 95.62 69 LEU A N 1
ATOM 542 C CA . LEU A 1 69 ? 5.797 -3.626 4.185 1.00 95.62 69 LEU A CA 1
ATOM 543 C C . LEU A 1 69 ? 6.835 -3.220 5.234 1.00 95.62 69 LEU A C 1
ATOM 545 O O . LEU A 1 69 ? 8.036 -3.244 4.978 1.00 95.62 69 LEU A O 1
ATOM 549 N N . THR A 1 70 ? 6.357 -2.828 6.413 1.00 94.69 70 THR A N 1
ATOM 550 C CA . THR A 1 70 ? 7.150 -2.481 7.591 1.00 94.69 70 THR A CA 1
ATOM 551 C C . THR A 1 70 ? 6.438 -2.991 8.843 1.00 94.69 70 THR A C 1
ATOM 553 O O . THR A 1 70 ? 5.374 -3.614 8.764 1.00 94.69 70 THR A O 1
ATOM 556 N N . ASP A 1 71 ? 6.992 -2.686 10.015 1.00 94.81 71 ASP A N 1
ATOM 557 C CA . ASP A 1 71 ? 6.324 -2.986 11.2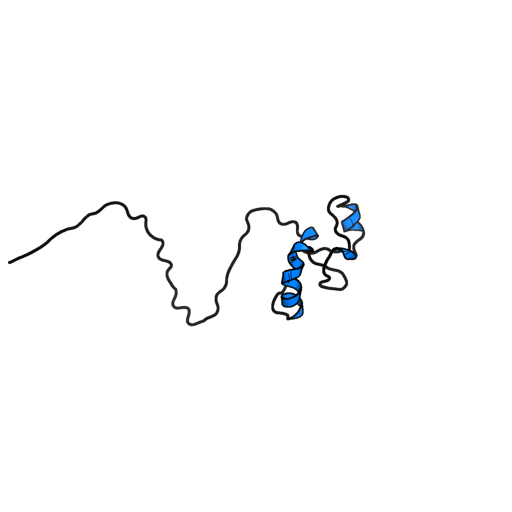77 1.00 94.81 71 ASP A CA 1
ATOM 558 C C . ASP A 1 71 ? 4.996 -2.236 11.426 1.00 94.81 71 ASP A C 1
ATOM 560 O O . ASP A 1 71 ? 4.098 -2.756 12.072 1.00 94.81 71 ASP A O 1
ATOM 564 N N . THR A 1 72 ? 4.827 -1.058 10.818 1.00 95.50 72 THR A N 1
ATOM 565 C CA . THR A 1 72 ? 3.647 -0.194 11.016 1.00 95.50 72 THR A CA 1
ATOM 566 C C . THR A 1 72 ? 2.769 -0.023 9.780 1.00 95.50 72 THR A C 1
ATOM 568 O O . THR A 1 72 ? 1.633 0.434 9.907 1.00 95.50 72 THR A O 1
ATOM 571 N N . ALA A 1 73 ? 3.269 -0.391 8.598 1.00 96.50 73 ALA A N 1
ATOM 572 C CA . ALA A 1 73 ? 2.582 -0.221 7.326 1.00 96.50 73 ALA A CA 1
ATOM 573 C C . ALA A 1 73 ? 2.491 -1.537 6.548 1.00 96.50 73 ALA A C 1
ATOM 575 O O . ALA A 1 73 ? 3.433 -2.331 6.490 1.00 96.50 73 ALA A O 1
ATOM 576 N N . ALA A 1 74 ? 1.350 -1.744 5.906 1.00 97.25 74 ALA A N 1
ATOM 577 C CA . ALA A 1 74 ? 1.086 -2.862 5.014 1.00 97.25 74 ALA A CA 1
ATOM 578 C C . ALA A 1 74 ? 0.495 -2.358 3.695 1.00 97.25 74 ALA A C 1
ATOM 580 O O . ALA A 1 74 ? 0.125 -1.192 3.579 1.00 97.25 74 ALA A O 1
ATOM 581 N N . MET A 1 75 ? 0.438 -3.209 2.677 1.00 97.12 75 MET A N 1
ATOM 582 C CA . MET A 1 75 ? -0.178 -2.871 1.393 1.00 97.12 75 MET A CA 1
ATOM 583 C C . MET A 1 75 ? -1.595 -3.439 1.281 1.00 97.12 75 MET A C 1
ATOM 585 O O . MET A 1 75 ? -1.975 -4.353 2.011 1.00 97.12 75 MET A O 1
ATOM 589 N N . HIS A 1 76 ? -2.385 -2.937 0.335 1.00 97.31 76 HIS A N 1
ATOM 590 C CA . HIS A 1 76 ? -3.658 -3.573 -0.009 1.00 97.31 76 HIS A CA 1
ATOM 591 C C . HIS A 1 76 ? -3.436 -5.037 -0.459 1.00 97.31 76 HIS A C 1
ATOM 593 O O . HIS A 1 76 ? -2.524 -5.276 -1.257 1.00 97.31 76 HIS A O 1
ATOM 599 N N . PRO A 1 77 ? -4.280 -6.022 -0.087 1.00 97.00 77 PRO A N 1
ATOM 600 C CA . PRO A 1 77 ? -4.100 -7.423 -0.494 1.00 97.00 77 PRO A CA 1
ATOM 601 C C . PRO A 1 77 ? -4.066 -7.631 -2.012 1.00 97.00 77 PRO A C 1
ATOM 603 O O . PRO A 1 77 ? -3.296 -8.447 -2.517 1.00 97.00 77 PRO A O 1
ATOM 606 N N . ALA A 1 78 ? -4.824 -6.841 -2.775 1.00 96.69 78 ALA A N 1
ATOM 607 C CA . ALA A 1 78 ? -4.761 -6.856 -4.244 1.00 96.69 78 ALA A CA 1
ATOM 608 C C . ALA A 1 78 ? -3.367 -6.511 -4.813 1.00 96.69 78 ALA A C 1
ATOM 610 O O . ALA A 1 78 ? -3.073 -6.831 -5.963 1.00 96.69 78 ALA A O 1
ATOM 611 N N . MET A 1 79 ? -2.502 -5.874 -4.020 1.00 96.12 79 MET A N 1
ATOM 612 C CA . MET A 1 79 ? -1.134 -5.527 -4.398 1.00 96.12 79 MET A CA 1
ATOM 613 C C . MET A 1 79 ? -0.099 -6.573 -3.962 1.00 96.12 79 MET A C 1
ATOM 615 O O . MET A 1 79 ? 1.083 -6.371 -4.220 1.00 96.12 79 MET A O 1
ATOM 619 N N . THR A 1 80 ? -0.510 -7.708 -3.383 1.00 96.38 80 THR A N 1
ATOM 620 C CA . THR A 1 80 ? 0.392 -8.821 -3.018 1.00 96.38 80 THR A CA 1
ATOM 621 C C . THR A 1 80 ? 1.395 -9.199 -4.124 1.00 96.38 80 THR A C 1
ATOM 623 O O . THR A 1 80 ? 2.565 -9.400 -3.802 1.00 96.38 80 THR A O 1
ATOM 626 N N . PRO A 1 81 ? 1.032 -9.230 -5.428 1.00 97.25 81 PRO A N 1
ATOM 627 C CA . PRO A 1 81 ? 1.996 -9.527 -6.494 1.00 97.25 81 PRO A CA 1
ATOM 628 C C . PRO A 1 81 ? 3.178 -8.545 -6.600 1.00 97.25 81 PRO A C 1
ATOM 630 O O . PRO A 1 81 ? 4.177 -8.863 -7.241 1.00 97.25 81 PRO A O 1
ATOM 633 N N . LEU A 1 82 ? 3.077 -7.355 -5.997 1.00 96.25 82 LEU A N 1
ATOM 634 C CA . LEU A 1 82 ? 4.134 -6.344 -5.976 1.00 96.25 82 LEU A CA 1
ATOM 635 C C . LEU A 1 82 ? 5.109 -6.511 -4.800 1.00 96.25 82 LEU A C 1
ATOM 637 O O . LEU A 1 82 ? 6.218 -5.979 -4.865 1.00 96.25 82 LEU A O 1
ATOM 641 N N . LEU A 1 83 ? 4.738 -7.265 -3.758 1.00 95.50 83 LEU A N 1
ATOM 642 C CA . LEU A 1 83 ? 5.564 -7.454 -2.562 1.00 95.50 83 LEU A CA 1
ATOM 643 C C . LEU A 1 83 ? 6.984 -7.968 -2.881 1.00 95.50 83 LEU A C 1
ATOM 645 O O . LEU A 1 83 ? 7.937 -7.365 -2.388 1.00 95.50 83 LEU A O 1
ATOM 649 N N . PRO A 1 84 ? 7.190 -8.959 -3.778 1.00 97.12 84 PRO A N 1
ATOM 650 C CA . PRO A 1 84 ? 8.541 -9.423 -4.097 1.00 97.12 84 PRO A CA 1
ATOM 651 C C . PRO A 1 84 ? 9.438 -8.331 -4.695 1.00 97.12 84 PRO A C 1
ATOM 653 O O . PRO A 1 84 ? 10.653 -8.358 -4.522 1.00 97.12 84 PRO A O 1
ATOM 656 N N . TYR A 1 85 ? 8.864 -7.361 -5.415 1.00 97.62 85 TYR A N 1
ATOM 657 C CA . TYR A 1 85 ? 9.626 -6.246 -5.983 1.00 97.62 85 TYR A CA 1
ATOM 658 C C . TYR A 1 85 ? 10.013 -5.225 -4.916 1.00 97.62 85 TYR A C 1
ATOM 660 O O . TYR A 1 85 ? 11.102 -4.656 -4.998 1.00 97.62 85 TYR A O 1
ATOM 668 N N . TYR A 1 86 ? 9.148 -5.017 -3.922 1.00 96.62 86 TYR A N 1
ATOM 669 C CA . TYR A 1 86 ? 9.457 -4.204 -2.751 1.00 96.62 86 TYR A CA 1
ATOM 670 C C . TYR A 1 86 ? 10.606 -4.815 -1.942 1.00 96.62 86 TYR A C 1
ATOM 672 O O . TYR A 1 86 ? 11.615 -4.154 -1.709 1.00 96.62 86 TYR A O 1
ATOM 680 N N . GLU A 1 87 ? 10.505 -6.103 -1.603 1.00 95.62 87 GLU A N 1
ATOM 681 C CA . GLU A 1 87 ? 11.528 -6.839 -0.845 1.00 95.62 87 GLU A CA 1
ATOM 682 C C . GLU A 1 87 ? 12.885 -6.858 -1.567 1.00 95.62 87 GLU A C 1
ATOM 684 O O . GLU A 1 87 ? 13.937 -6.742 -0.942 1.00 95.62 87 GLU A O 1
ATOM 689 N N . GLN A 1 88 ? 12.871 -6.940 -2.901 1.00 97.88 88 GLN A N 1
ATOM 690 C CA . GLN A 1 88 ? 14.071 -6.865 -3.743 1.00 97.88 88 GLN A CA 1
ATOM 691 C C . GLN A 1 88 ? 14.594 -5.436 -3.963 1.00 97.88 88 GLN A C 1
ATOM 693 O O . GLN A 1 88 ? 15.519 -5.257 -4.755 1.00 97.88 88 GLN A O 1
ATOM 698 N N . GLN A 1 89 ? 13.992 -4.419 -3.338 1.00 96.50 89 GLN A N 1
ATOM 699 C CA . GLN A 1 89 ? 14.328 -3.000 -3.526 1.00 96.50 89 GLN A CA 1
ATOM 700 C C . GLN A 1 89 ? 14.224 -2.522 -4.988 1.00 96.50 89 GLN A C 1
ATOM 702 O O . GLN A 1 89 ? 14.853 -1.546 -5.394 1.00 96.50 89 GLN A O 1
ATOM 707 N N . LYS A 1 90 ? 13.411 -3.207 -5.801 1.00 96.81 90 LYS A N 1
ATOM 708 C CA . LYS A 1 90 ? 13.078 -2.830 -7.187 1.00 96.81 90 LYS A CA 1
ATOM 709 C C . LYS A 1 90 ? 11.840 -1.938 -7.266 1.00 96.81 90 LYS A C 1
ATOM 711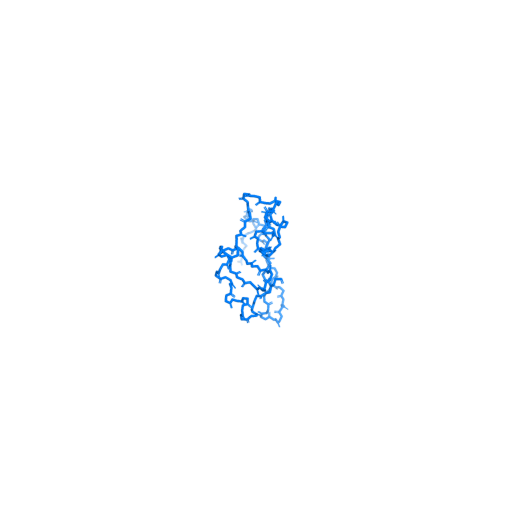 O O . LYS A 1 90 ? 11.561 -1.374 -8.321 1.00 96.81 90 LYS A O 1
ATOM 716 N N . MET A 1 91 ? 11.099 -1.835 -6.169 1.00 95.25 91 MET A N 1
ATOM 717 C CA . MET A 1 91 ? 9.962 -0.947 -5.979 1.00 95.25 91 MET A CA 1
ATOM 718 C C . MET A 1 91 ? 10.155 -0.186 -4.670 1.00 95.25 91 MET A C 1
ATOM 720 O O . MET A 1 91 ? 10.587 -0.761 -3.674 1.00 95.25 91 MET A O 1
ATOM 724 N N . SER A 1 92 ? 9.799 1.092 -4.674 1.00 93.56 92 SER A N 1
ATOM 725 C CA . SER A 1 92 ? 9.744 1.943 -3.489 1.00 93.56 92 SER A CA 1
ATOM 726 C C . SER A 1 92 ? 8.397 2.657 -3.435 1.00 93.56 92 SER A C 1
ATOM 728 O O . SER A 1 92 ? 7.722 2.791 -4.458 1.00 93.56 92 SER A O 1
ATOM 730 N N . ILE A 1 93 ? 8.040 3.125 -2.246 1.00 88.38 93 ILE A N 1
ATOM 731 C CA . ILE A 1 93 ? 6.797 3.826 -1.910 1.00 88.38 93 ILE A CA 1
ATOM 732 C C . ILE A 1 93 ? 7.118 5.001 -1.000 1.00 88.38 93 ILE A C 1
ATOM 734 O O . ILE A 1 93 ? 8.105 4.883 -0.238 1.00 88.38 93 ILE A O 1
#

Mean predicted aligned error: 11.72 Å